Protein AF-A0A7X6SH97-F1 (afdb_monomer_lite)

Radius of gyration: 21.65 Å; chains: 1; bounding box: 64×35×38 Å

Structure (mmCIF, N/CA/C/O backbone):
data_AF-A0A7X6SH97-F1
#
_entry.id   AF-A0A7X6SH97-F1
#
loop_
_atom_site.group_PDB
_atom_site.id
_atom_site.type_symbol
_atom_site.label_atom_id
_atom_site.label_alt_id
_atom_site.label_comp_id
_atom_site.label_asym_id
_atom_site.label_entity_id
_atom_site.label_seq_id
_atom_site.pdbx_PDB_ins_code
_atom_site.Cartn_x
_atom_site.Cartn_y
_atom_site.Cartn_z
_atom_site.occupancy
_atom_site.B_iso_or_equiv
_atom_site.auth_seq_id
_atom_site.auth_comp_id
_atom_site.auth_asym_id
_atom_site.auth_atom_id
_atom_site.pdbx_PDB_model_num
ATOM 1 N N . MET A 1 1 ? -38.640 6.509 12.666 1.00 57.16 1 MET A N 1
ATOM 2 C CA . MET A 1 1 ? -37.766 7.204 13.649 1.00 57.16 1 MET A CA 1
ATOM 3 C C . MET A 1 1 ? -37.275 6.326 14.816 1.00 57.16 1 MET A C 1
ATOM 5 O O . MET A 1 1 ? -36.203 6.596 15.336 1.00 57.16 1 MET A O 1
ATOM 9 N N . ARG A 1 2 ? -37.981 5.256 15.225 1.00 60.41 2 ARG A N 1
ATOM 10 C CA . ARG A 1 2 ? -37.598 4.413 16.385 1.00 60.41 2 ARG A CA 1
ATOM 11 C C . ARG A 1 2 ? -36.346 3.531 16.179 1.00 60.41 2 ARG A C 1
ATOM 13 O O . ARG A 1 2 ? -35.610 3.309 17.125 1.00 60.41 2 ARG A O 1
ATOM 20 N N . ARG A 1 3 ? -36.066 3.078 14.945 1.00 60.59 3 ARG A N 1
ATOM 21 C CA . ARG A 1 3 ? -34.884 2.243 14.627 1.00 60.59 3 ARG A CA 1
ATOM 22 C C . ARG A 1 3 ? -33.550 2.999 14.701 1.00 60.59 3 ARG A C 1
ATOM 24 O O . ARG A 1 3 ? -32.604 2.480 15.276 1.00 60.59 3 ARG A O 1
ATOM 31 N N . ALA A 1 4 ? -33.487 4.233 14.190 1.00 62.00 4 ALA A N 1
ATOM 32 C CA . ALA A 1 4 ? -32.273 5.059 14.240 1.00 62.00 4 ALA A CA 1
ATOM 33 C C . ALA A 1 4 ? -31.845 5.380 15.684 1.00 62.00 4 ALA A C 1
ATOM 35 O O . ALA A 1 4 ? -30.660 5.378 16.000 1.00 62.00 4 ALA A O 1
ATOM 36 N N . LYS A 1 5 ? -32.820 5.567 16.584 1.00 64.81 5 LYS A N 1
ATOM 37 C CA . LYS A 1 5 ? -32.588 5.861 18.004 1.00 64.81 5 LYS A CA 1
ATOM 38 C C . LYS A 1 5 ? -31.966 4.690 18.781 1.00 64.81 5 LYS A C 1
ATOM 40 O O . LYS A 1 5 ? -31.321 4.929 19.792 1.00 64.81 5 LYS A O 1
ATOM 45 N N . ASN A 1 6 ? -32.122 3.454 18.300 1.00 72.44 6 ASN A N 1
ATOM 46 C CA . ASN A 1 6 ? -31.591 2.265 18.971 1.00 72.44 6 ASN A CA 1
ATOM 47 C C . ASN A 1 6 ? -30.189 1.872 18.480 1.00 72.44 6 ASN A C 1
ATOM 49 O O . ASN A 1 6 ? -29.439 1.281 19.243 1.00 72.44 6 ASN A O 1
ATOM 53 N N . TRP A 1 7 ? -29.824 2.194 17.234 1.00 79.62 7 TRP A N 1
ATOM 54 C CA . TRP A 1 7 ? -28.520 1.814 16.666 1.00 79.62 7 TRP A CA 1
ATOM 55 C C . TRP A 1 7 ? -27.433 2.877 16.880 1.00 79.62 7 TRP A C 1
ATOM 57 O O . TRP A 1 7 ? -26.256 2.547 16.985 1.00 79.62 7 TRP A O 1
ATOM 67 N N . LEU A 1 8 ? -27.825 4.150 17.009 1.00 83.88 8 LEU A N 1
ATOM 68 C CA . LEU A 1 8 ? -26.901 5.262 17.248 1.00 83.88 8 LEU A CA 1
ATOM 69 C C . LEU A 1 8 ? -26.111 5.135 18.570 1.00 83.88 8 LEU A C 1
ATOM 71 O O . LEU A 1 8 ? -24.901 5.344 18.530 1.00 83.88 8 LEU A O 1
ATOM 75 N N . PRO A 1 9 ? -26.715 4.747 19.716 1.00 88.06 9 PRO A N 1
ATOM 76 C CA . PRO A 1 9 ? -25.970 4.553 20.962 1.00 88.06 9 PRO A CA 1
ATOM 77 C C . PRO A 1 9 ? -24.977 3.389 20.875 1.00 88.06 9 PRO A C 1
ATOM 79 O O . PRO A 1 9 ? -23.855 3.500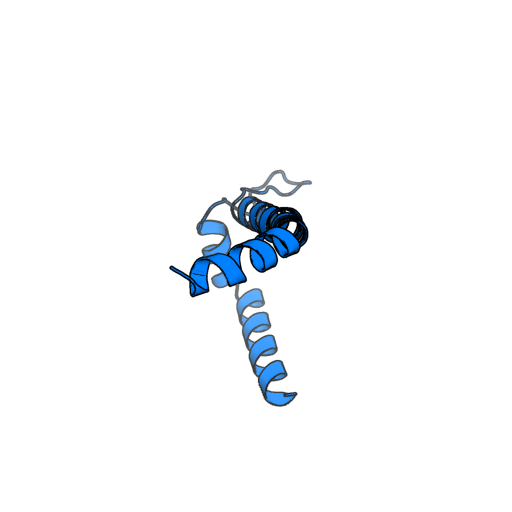 21.361 1.00 88.06 9 PRO A O 1
ATOM 82 N N . SER A 1 10 ? -25.364 2.292 20.214 1.00 85.31 10 SER A N 1
ATOM 83 C CA . SER A 1 10 ? -24.476 1.151 19.974 1.00 85.31 10 SER A CA 1
ATOM 84 C C . SER A 1 10 ? -23.297 1.545 19.088 1.00 85.31 10 SER A C 1
ATOM 86 O O . SER A 1 10 ? -22.160 1.238 19.425 1.00 85.31 10 SER A O 1
ATOM 88 N N . LEU A 1 11 ? -23.533 2.283 18.000 1.00 90.19 11 LEU A N 1
ATOM 89 C CA . LEU A 1 11 ? -22.454 2.773 17.144 1.00 90.19 11 LEU A CA 1
ATOM 90 C C . LEU A 1 11 ? -21.513 3.712 17.910 1.00 90.19 11 LEU A C 1
ATOM 92 O O . LEU A 1 11 ? -20.302 3.557 17.806 1.00 90.19 11 LEU A O 1
ATOM 96 N N . LEU A 1 12 ? -22.057 4.630 18.718 1.00 93.38 12 LEU A N 1
ATOM 97 C CA . LEU A 1 12 ? -21.272 5.562 19.532 1.00 93.38 12 LEU A CA 1
ATOM 98 C C . LEU A 1 12 ? -20.350 4.829 20.519 1.00 93.38 12 LEU A C 1
ATOM 100 O O . LEU A 1 12 ? -19.217 5.253 20.724 1.00 93.38 12 LEU A O 1
ATOM 104 N N . PHE A 1 13 ? -20.809 3.709 21.081 1.00 93.75 13 PHE A N 1
ATOM 105 C CA . PHE A 1 13 ? -20.001 2.860 21.958 1.00 93.75 13 PHE A CA 1
ATOM 106 C C . PHE A 1 13 ? -18.852 2.159 21.215 1.00 93.75 13 PHE A C 1
ATOM 108 O O . PHE A 1 13 ? -17.777 1.977 21.779 1.00 93.75 13 PHE A O 1
ATOM 115 N N . LEU A 1 14 ? -19.056 1.789 19.945 1.00 95.06 14 LEU A N 1
ATOM 116 C CA . LEU A 1 14 ? -18.022 1.182 19.100 1.00 95.06 14 LEU A CA 1
ATOM 117 C C . LEU A 1 14 ? -17.095 2.215 18.441 1.00 95.06 14 LEU A C 1
ATOM 119 O O . LEU A 1 14 ? -16.020 1.847 17.972 1.00 95.06 14 LEU A O 1
ATOM 123 N N . LEU A 1 15 ? -17.468 3.498 18.392 1.00 96.00 15 LEU A N 1
ATOM 124 C CA . LEU A 1 15 ? -16.653 4.525 17.738 1.00 96.00 15 LEU A CA 1
ATOM 125 C C . LEU A 1 15 ? -15.194 4.548 18.213 1.00 96.00 15 LEU A C 1
ATOM 127 O O . LEU A 1 15 ? -14.331 4.620 17.342 1.00 96.00 15 LEU A O 1
ATOM 131 N N . PRO A 1 16 ? -14.863 4.441 19.516 1.00 96.19 16 PRO A N 1
ATOM 132 C CA . PRO A 1 16 ? -13.470 4.456 19.952 1.00 96.19 16 PRO A CA 1
ATOM 133 C C . PRO A 1 16 ? -12.634 3.333 19.327 1.00 96.19 16 PRO A C 1
ATOM 135 O O . PRO A 1 16 ? -11.509 3.580 18.896 1.00 96.19 16 PRO A O 1
ATOM 138 N N . SER A 1 17 ? -13.183 2.117 19.214 1.00 97.38 17 SER A N 1
ATOM 139 C CA . SER A 1 17 ? -12.466 0.995 18.600 1.00 97.38 17 SER A CA 1
ATOM 140 C C . SER A 1 17 ? -12.384 1.136 17.081 1.00 97.38 17 SER A C 1
ATOM 142 O O . SER A 1 17 ? -11.320 0.905 16.511 1.00 97.38 17 SER A O 1
ATOM 144 N N . ILE A 1 18 ? -13.456 1.591 16.423 1.00 96.81 18 ILE A N 1
ATOM 145 C CA . ILE A 1 18 ? -13.458 1.860 14.976 1.00 96.81 18 ILE A CA 1
ATOM 146 C C . ILE A 1 18 ? -12.440 2.946 14.625 1.00 96.81 18 ILE A C 1
ATOM 148 O O . ILE A 1 18 ? -11.697 2.797 13.659 1.00 96.81 18 ILE A O 1
ATOM 152 N N . ILE A 1 19 ? -12.370 4.019 15.414 1.00 97.69 19 ILE A N 1
ATOM 153 C CA . ILE A 1 19 ? -11.401 5.103 15.226 1.00 97.69 19 ILE A CA 1
ATOM 154 C C . ILE A 1 19 ? -9.983 4.578 15.440 1.00 97.69 19 ILE A C 1
ATOM 156 O O . ILE A 1 19 ? -9.111 4.853 14.617 1.00 97.69 19 ILE A O 1
ATOM 160 N N . ALA A 1 20 ? -9.751 3.787 16.491 1.00 97.50 20 ALA A N 1
ATOM 161 C CA . ALA A 1 20 ? -8.449 3.173 16.725 1.00 97.50 20 ALA A CA 1
ATOM 162 C C . ALA A 1 20 ? -8.019 2.301 15.532 1.00 97.50 20 ALA A C 1
ATOM 164 O O . ALA A 1 20 ? -6.913 2.470 15.022 1.00 97.50 20 ALA A O 1
ATOM 165 N N . VAL A 1 21 ? -8.900 1.436 15.019 1.00 97.81 21 VAL A N 1
ATOM 166 C CA . VAL A 1 21 ? -8.639 0.642 13.804 1.00 97.81 21 VAL A CA 1
ATOM 167 C C . VAL A 1 21 ? -8.396 1.551 12.596 1.00 97.81 21 VAL A C 1
ATOM 169 O O . VAL A 1 21 ? -7.446 1.335 11.847 1.00 97.81 21 VAL A O 1
ATOM 172 N N . GLY A 1 22 ? -9.203 2.598 12.432 1.00 97.38 22 GLY A N 1
ATOM 173 C CA . GLY A 1 22 ? -9.041 3.628 11.408 1.00 97.38 22 GLY A CA 1
ATOM 174 C C . GLY A 1 22 ? -7.624 4.198 11.378 1.00 97.38 22 GLY A C 1
ATOM 175 O O . GLY A 1 22 ? -6.964 4.201 10.343 1.00 97.38 22 GLY A O 1
ATOM 176 N N . ILE A 1 23 ? -7.129 4.627 12.533 1.00 97.94 23 ILE A N 1
ATOM 177 C CA . ILE A 1 23 ? -5.813 5.254 12.655 1.00 97.94 23 ILE A CA 1
ATOM 178 C C . ILE A 1 23 ? -4.700 4.216 12.498 1.00 97.94 23 ILE A C 1
ATOM 180 O O . ILE A 1 23 ? -3.812 4.385 11.664 1.00 97.94 23 ILE A O 1
ATOM 184 N N . PHE A 1 24 ? -4.734 3.139 13.280 1.00 97.44 24 PHE A N 1
ATOM 185 C CA . PHE A 1 24 ? -3.605 2.216 13.361 1.00 97.44 24 PHE A CA 1
ATOM 186 C C . PHE A 1 24 ? -3.526 1.261 12.178 1.00 97.44 24 PHE A C 1
ATOM 188 O O . PHE A 1 24 ? -2.430 0.954 11.729 1.00 97.44 24 PHE A O 1
ATOM 195 N N . VAL A 1 25 ? -4.650 0.808 11.631 1.00 97.38 25 VAL A N 1
ATOM 196 C CA . VAL A 1 25 ? -4.625 -0.098 10.478 1.00 97.38 25 VAL A CA 1
ATOM 197 C C . VAL A 1 25 ? -4.502 0.715 9.201 1.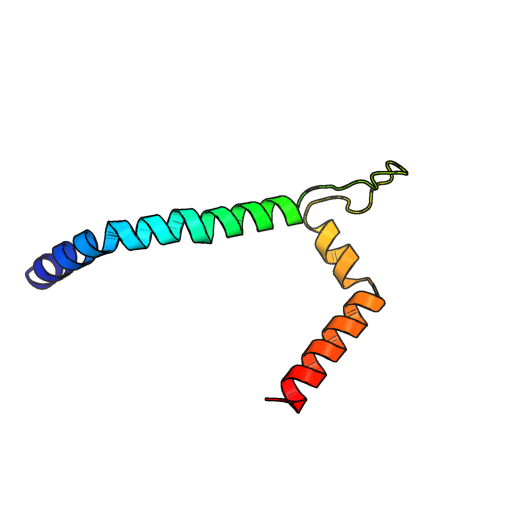00 97.38 25 VAL A C 1
ATOM 199 O O . VAL A 1 25 ? -3.514 0.586 8.479 1.00 97.38 25 VAL A O 1
ATOM 202 N N . TYR A 1 26 ? -5.457 1.606 8.933 1.00 96.81 26 TYR A N 1
ATOM 203 C CA . TYR A 1 26 ? -5.462 2.323 7.659 1.00 96.81 26 TYR A CA 1
ATOM 204 C C . TYR A 1 26 ? -4.380 3.397 7.575 1.00 96.81 26 TYR A C 1
ATOM 206 O O . TYR A 1 26 ? -3.858 3.622 6.485 1.00 96.81 26 TYR A O 1
ATOM 214 N N . GLY A 1 27 ? -3.959 3.996 8.693 1.00 97.38 27 GLY A N 1
ATOM 215 C CA . GLY A 1 27 ? -2.789 4.877 8.704 1.00 97.38 27 GLY A CA 1
ATOM 216 C C . GLY A 1 27 ? -1.502 4.139 8.325 1.00 97.38 27 GLY A C 1
ATOM 217 O O . GLY A 1 27 ? -0.730 4.631 7.500 1.00 97.38 27 GLY A O 1
ATOM 218 N N . LEU A 1 28 ? -1.288 2.926 8.848 1.00 97.25 28 LEU A N 1
ATOM 219 C CA . LEU A 1 28 ? -0.130 2.107 8.476 1.00 97.25 28 LEU A CA 1
ATOM 220 C C . LEU A 1 28 ? -0.226 1.589 7.037 1.00 97.25 28 LEU A C 1
ATOM 222 O O . LEU A 1 28 ? 0.776 1.605 6.321 1.00 97.25 28 LEU A O 1
ATOM 226 N N . ILE A 1 29 ? -1.413 1.188 6.575 1.00 97.69 29 ILE A N 1
ATOM 227 C CA . ILE A 1 29 ? -1.629 0.824 5.166 1.00 97.69 29 ILE A CA 1
ATOM 228 C C . ILE A 1 29 ? -1.296 2.015 4.266 1.00 97.69 29 ILE A C 1
ATOM 230 O O . ILE A 1 29 ? -0.535 1.867 3.313 1.00 97.69 29 ILE A O 1
ATOM 234 N N . PHE A 1 30 ? -1.789 3.210 4.597 1.00 97.81 30 PHE A N 1
ATOM 235 C CA . PHE A 1 30 ? -1.511 4.421 3.833 1.00 97.81 30 PHE A CA 1
ATOM 236 C C . PHE A 1 30 ? -0.012 4.728 3.771 1.00 97.81 30 PHE A C 1
ATOM 238 O O . PHE A 1 30 ? 0.508 5.038 2.700 1.00 97.81 30 PHE A O 1
ATOM 245 N N . LYS A 1 31 ? 0.711 4.591 4.890 1.00 97.88 31 LYS A N 1
ATOM 246 C CA . LYS A 1 31 ? 2.172 4.753 4.905 1.00 97.88 31 LYS A CA 1
ATOM 247 C C . LYS A 1 31 ? 2.861 3.753 3.978 1.00 97.88 31 LYS A C 1
ATOM 249 O O . LYS A 1 31 ? 3.709 4.176 3.201 1.00 97.88 31 LYS A O 1
ATOM 254 N N . ASN A 1 32 ? 2.465 2.482 3.999 1.00 97.00 32 ASN A N 1
ATOM 255 C CA . ASN A 1 32 ? 3.028 1.466 3.105 1.00 97.00 32 ASN A CA 1
ATOM 256 C C . ASN A 1 32 ? 2.741 1.763 1.627 1.00 97.00 32 ASN A C 1
ATOM 258 O O . ASN A 1 32 ? 3.655 1.689 0.811 1.00 97.00 32 ASN A O 1
ATOM 262 N N . VAL A 1 33 ? 1.509 2.157 1.289 1.00 97.06 33 VAL A N 1
ATOM 263 C CA . VAL A 1 33 ? 1.134 2.551 -0.082 1.00 97.06 33 VAL A CA 1
ATOM 264 C C . VAL A 1 33 ? 1.904 3.797 -0.530 1.00 97.06 33 VAL A C 1
ATOM 266 O O . VAL A 1 33 ? 2.359 3.885 -1.665 1.00 97.06 33 VAL A O 1
ATOM 269 N N . SER A 1 34 ? 2.096 4.771 0.360 1.00 96.88 34 SER A N 1
ATOM 270 C CA . SER A 1 34 ? 2.917 5.942 0.052 1.00 96.88 34 SER A CA 1
ATOM 271 C C . SER A 1 34 ? 4.370 5.541 -0.206 1.00 96.88 34 SER A C 1
ATOM 273 O O . SER A 1 34 ? 4.954 5.984 -1.191 1.00 96.88 34 SER A O 1
ATOM 275 N N . THR A 1 35 ? 4.942 4.674 0.632 1.00 96.44 35 THR A N 1
ATOM 276 C CA . THR A 1 35 ? 6.313 4.178 0.469 1.00 96.44 35 THR A CA 1
ATOM 277 C C . THR A 1 35 ? 6.484 3.353 -0.807 1.00 96.44 35 THR A C 1
ATOM 279 O O . THR A 1 35 ? 7.481 3.533 -1.500 1.00 96.44 35 THR A O 1
ATOM 282 N N . SER A 1 36 ? 5.522 2.507 -1.183 1.00 95.75 36 SER A N 1
ATOM 283 C CA . SER A 1 36 ? 5.618 1.700 -2.409 1.00 95.75 36 SER A CA 1
ATOM 284 C C . SER A 1 36 ? 5.623 2.543 -3.688 1.00 95.75 36 SER A C 1
ATOM 286 O O . SER A 1 36 ? 6.173 2.121 -4.706 1.00 95.75 36 SER A O 1
ATOM 288 N N . LEU A 1 37 ? 5.053 3.749 -3.636 1.00 96.81 37 LEU A N 1
ATOM 289 C CA . LEU A 1 37 ? 5.051 4.720 -4.731 1.00 96.81 37 LEU A CA 1
ATOM 290 C C . LEU A 1 37 ? 6.276 5.647 -4.721 1.00 96.81 37 LEU A C 1
ATOM 292 O O . LEU A 1 37 ? 6.463 6.415 -5.663 1.00 96.81 37 LEU A O 1
ATOM 296 N N . GLN A 1 38 ? 7.112 5.630 -3.687 1.00 96.75 38 GLN A N 1
ATOM 297 C CA . GLN A 1 38 ? 8.276 6.512 -3.626 1.00 96.75 38 GLN A CA 1
ATOM 298 C C . GLN A 1 38 ? 9.415 6.014 -4.525 1.00 96.75 38 GLN A C 1
ATOM 300 O O . GLN A 1 38 ? 9.563 4.823 -4.809 1.00 96.75 38 GLN A O 1
ATOM 305 N N . ARG A 1 39 ? 10.230 6.962 -4.994 1.00 95.69 39 ARG A N 1
ATOM 306 C CA . ARG A 1 39 ? 11.498 6.674 -5.671 1.00 95.69 39 ARG A CA 1
ATOM 307 C C . ARG A 1 39 ? 12.517 6.208 -4.634 1.00 95.69 39 ARG A C 1
ATOM 309 O O . ARG A 1 39 ? 12.606 6.807 -3.566 1.00 95.69 39 ARG A O 1
ATOM 316 N N . SER A 1 40 ? 13.314 5.195 -4.964 1.00 93.88 40 SER A N 1
ATOM 317 C CA . SER A 1 40 ? 14.408 4.737 -4.101 1.00 93.88 40 SER A CA 1
ATOM 318 C C . SER A 1 40 ? 15.709 4.575 -4.878 1.00 93.88 40 SER A C 1
ATOM 320 O O . SER A 1 40 ? 15.714 4.179 -6.050 1.00 93.88 40 SER A O 1
ATOM 322 N N . THR A 1 41 ? 16.818 4.876 -4.211 1.00 94.38 41 THR A N 1
ATOM 323 C CA . THR A 1 41 ? 18.175 4.725 -4.738 1.00 94.38 41 THR A CA 1
ATOM 324 C C . THR A 1 41 ? 18.936 3.657 -3.965 1.00 94.38 41 THR A C 1
ATOM 326 O O . THR A 1 41 ? 18.603 3.320 -2.829 1.00 94.38 41 THR A O 1
ATOM 329 N N . ASP A 1 42 ? 19.925 3.073 -4.628 1.00 93.06 42 ASP A N 1
ATOM 330 C CA . ASP A 1 42 ? 20.898 2.189 -4.013 1.00 93.06 42 ASP A CA 1
ATOM 331 C C . ASP A 1 42 ? 21.776 2.999 -3.062 1.00 93.06 42 ASP A C 1
ATOM 333 O O . ASP A 1 42 ? 22.343 4.012 -3.462 1.00 93.06 42 ASP A O 1
ATOM 337 N N . PHE A 1 43 ? 21.900 2.554 -1.815 1.00 90.00 43 PHE A N 1
ATOM 338 C CA . PHE A 1 43 ? 22.641 3.298 -0.797 1.00 90.00 43 PHE A CA 1
ATOM 339 C C . PHE A 1 43 ? 24.141 3.430 -1.116 1.00 90.00 43 PHE A C 1
ATOM 341 O O . PHE A 1 43 ? 24.772 4.392 -0.691 1.00 90.00 43 PHE A O 1
ATOM 348 N N . ILE A 1 44 ? 24.720 2.476 -1.853 1.00 92.62 44 ILE A N 1
ATOM 349 C CA . ILE A 1 44 ? 26.161 2.431 -2.142 1.00 92.62 44 ILE A CA 1
ATOM 350 C C . ILE A 1 44 ? 26.471 3.148 -3.458 1.00 92.62 44 ILE A C 1
ATOM 352 O O . ILE A 1 44 ? 27.453 3.877 -3.561 1.00 92.62 44 ILE A O 1
ATOM 356 N N . THR A 1 45 ? 25.644 2.925 -4.477 1.00 92.88 45 THR A N 1
ATOM 357 C CA . THR A 1 45 ? 25.913 3.372 -5.853 1.00 92.88 45 THR A CA 1
ATOM 358 C C . THR A 1 45 ? 25.169 4.660 -6.216 1.00 92.88 45 THR A C 1
ATOM 360 O O . THR A 1 45 ? 25.382 5.200 -7.298 1.00 92.88 45 THR A O 1
ATOM 363 N N . ASP A 1 46 ? 24.235 5.099 -5.368 1.00 90.25 46 ASP A N 1
ATOM 364 C CA . ASP A 1 46 ? 23.282 6.197 -5.598 1.00 90.25 46 ASP A CA 1
ATOM 365 C C . ASP A 1 46 ? 22.459 6.060 -6.898 1.00 90.25 46 ASP A C 1
ATOM 367 O O . ASP A 1 46 ? 21.847 6.992 -7.424 1.00 90.25 46 ASP A O 1
ATOM 371 N N . LYS A 1 47 ? 22.416 4.840 -7.445 1.00 92.44 47 LYS A N 1
ATOM 372 C CA . LYS A 1 47 ? 21.658 4.520 -8.653 1.00 92.44 47 LYS A CA 1
ATOM 373 C C . LYS A 1 47 ? 20.192 4.363 -8.314 1.00 92.44 47 LYS A C 1
ATOM 375 O O . LYS A 1 47 ? 19.829 3.743 -7.323 1.00 92.44 47 LYS A O 1
ATOM 380 N N . VAL A 1 48 ? 19.332 4.858 -9.191 1.00 91.50 48 VAL A N 1
ATOM 381 C CA . VAL A 1 48 ? 17.883 4.702 -9.048 1.00 91.50 48 VAL A CA 1
ATOM 382 C C . VAL A 1 48 ? 17.508 3.235 -9.211 1.00 91.50 48 VAL A C 1
ATOM 384 O O . VAL A 1 48 ? 17.602 2.682 -10.307 1.00 91.50 48 VAL A O 1
ATOM 387 N N . ILE A 1 49 ? 17.049 2.616 -8.125 1.00 92.19 49 ILE A N 1
ATOM 388 C CA . ILE A 1 49 ? 16.516 1.253 -8.151 1.00 92.19 49 ILE A CA 1
ATOM 389 C C . ILE A 1 49 ? 15.055 1.312 -8.585 1.00 92.19 49 ILE A C 1
ATOM 391 O O . ILE A 1 49 ? 14.658 0.629 -9.528 1.00 92.19 49 ILE A O 1
ATOM 395 N N . ASN A 1 50 ? 14.277 2.179 -7.941 1.00 93.06 50 ASN A N 1
ATOM 396 C CA . ASN A 1 50 ? 12.845 2.309 -8.163 1.00 93.06 50 ASN A CA 1
ATOM 397 C C . ASN A 1 50 ? 12.542 3.738 -8.616 1.00 93.06 50 ASN A C 1
ATOM 399 O O . ASN A 1 50 ? 12.827 4.664 -7.859 1.00 93.06 50 ASN A O 1
ATOM 403 N N . PRO A 1 51 ? 12.010 3.951 -9.831 1.00 92.69 51 PRO A N 1
ATOM 404 C CA . PRO A 1 51 ? 11.769 5.289 -10.378 1.00 92.69 51 PRO A CA 1
ATOM 405 C C . PRO A 1 51 ? 10.651 6.076 -9.668 1.00 92.69 51 PRO A C 1
ATOM 407 O O . PRO A 1 51 ? 10.622 7.301 -9.778 1.00 92.69 51 PRO A O 1
ATOM 410 N N . GLY A 1 52 ? 9.780 5.402 -8.916 1.00 95.12 52 GLY A N 1
ATOM 411 C CA . GLY A 1 52 ? 8.602 5.959 -8.253 1.00 95.12 52 GLY A CA 1
ATOM 412 C C . GLY A 1 52 ? 7.298 5.718 -9.025 1.00 95.12 52 GLY A C 1
ATOM 413 O O . GLY A 1 52 ? 7.286 5.330 -10.194 1.00 95.12 52 GLY A O 1
ATOM 414 N N . GLY A 1 53 ? 6.175 5.962 -8.353 1.00 95.19 53 GLY A N 1
ATOM 415 C CA . GLY A 1 53 ? 4.823 5.875 -8.892 1.00 95.19 53 GLY A CA 1
ATOM 416 C C . GLY A 1 53 ? 4.454 4.486 -9.418 1.00 95.19 53 GLY A C 1
ATOM 417 O O . GLY A 1 53 ? 4.866 3.457 -8.886 1.00 95.19 53 GLY A O 1
ATOM 418 N N . ILE A 1 54 ? 3.673 4.470 -10.502 1.00 96.00 54 ILE A N 1
ATOM 419 C CA . ILE A 1 54 ? 3.220 3.240 -11.174 1.00 96.00 54 ILE A CA 1
ATOM 420 C C . ILE A 1 54 ? 4.403 2.458 -11.762 1.00 96.00 54 ILE A C 1
ATOM 422 O O . ILE A 1 54 ? 4.366 1.229 -11.813 1.00 96.00 54 ILE A O 1
ATOM 426 N N . ALA A 1 55 ? 5.480 3.151 -12.144 1.00 95.56 55 ALA A N 1
ATOM 427 C CA . ALA A 1 55 ? 6.649 2.528 -12.750 1.00 95.56 55 ALA A CA 1
ATOM 428 C C . ALA A 1 55 ? 7.356 1.531 -11.811 1.00 95.56 55 ALA A C 1
ATOM 430 O O . ALA A 1 55 ? 7.969 0.580 -12.292 1.00 95.56 55 ALA A O 1
ATOM 431 N N . ASN A 1 56 ? 7.222 1.685 -10.487 1.00 96.12 56 ASN A N 1
ATOM 432 C CA . ASN A 1 56 ? 7.700 0.690 -9.520 1.00 96.12 56 ASN A CA 1
ATOM 433 C C . ASN A 1 56 ? 7.006 -0.665 -9.713 1.00 96.12 56 ASN A C 1
ATOM 435 O O . ASN A 1 56 ? 7.661 -1.705 -9.713 1.00 96.12 56 ASN A O 1
ATOM 439 N N . TYR A 1 57 ? 5.690 -0.651 -9.927 1.00 96.12 57 TYR A N 1
ATOM 440 C CA . TYR A 1 57 ? 4.899 -1.865 -10.103 1.00 96.12 57 TYR A CA 1
ATOM 441 C C . TYR A 1 57 ? 5.121 -2.494 -11.470 1.00 96.12 57 TYR A C 1
ATOM 443 O O . TYR A 1 57 ? 5.315 -3.701 -11.551 1.00 96.12 57 TYR A O 1
ATOM 451 N N . THR A 1 58 ? 5.136 -1.700 -12.544 1.00 95.81 58 THR A N 1
ATOM 452 C CA . THR A 1 58 ? 5.365 -2.247 -13.890 1.00 95.81 58 THR A CA 1
ATOM 453 C C . THR A 1 58 ? 6.761 -2.841 -14.016 1.00 95.81 58 THR A C 1
ATOM 455 O O . THR A 1 58 ? 6.912 -3.891 -14.628 1.00 95.81 58 THR A O 1
ATOM 458 N N . LYS A 1 59 ? 7.774 -2.215 -13.399 1.00 95.00 59 LYS A N 1
ATOM 459 C CA . LYS A 1 59 ? 9.137 -2.754 -13.361 1.00 95.00 59 LYS A CA 1
ATOM 460 C C . LYS A 1 59 ? 9.203 -4.072 -12.588 1.00 95.00 59 LYS A C 1
ATOM 462 O O . LYS A 1 59 ? 9.836 -5.004 -13.063 1.00 95.00 59 LYS A O 1
ATOM 467 N N . LEU A 1 60 ? 8.539 -4.157 -11.433 1.00 94.19 60 LEU A N 1
ATOM 468 C CA . LEU A 1 60 ? 8.502 -5.379 -10.628 1.00 94.19 60 LEU A CA 1
ATOM 469 C C . LEU A 1 60 ? 7.742 -6.511 -11.336 1.00 94.19 60 LEU A C 1
ATOM 471 O O . LEU A 1 60 ? 8.197 -7.646 -11.346 1.00 94.19 60 LEU A O 1
ATOM 475 N N . LEU A 1 61 ? 6.606 -6.204 -11.965 1.00 95.69 61 LEU A N 1
ATOM 476 C CA . LEU A 1 61 ? 5.803 -7.186 -12.699 1.00 95.69 61 LEU A CA 1
ATOM 477 C C . LEU A 1 61 ? 6.468 -7.659 -13.996 1.00 95.69 61 LEU A C 1
ATOM 479 O O . LEU A 1 61 ? 6.132 -8.736 -14.474 1.00 95.69 61 LEU A O 1
ATOM 483 N N . ALA A 1 62 ? 7.385 -6.877 -14.565 1.00 95.94 62 ALA A N 1
ATOM 484 C CA . ALA A 1 62 ? 8.180 -7.260 -15.730 1.00 95.94 62 ALA A CA 1
ATOM 485 C C . ALA A 1 62 ? 9.450 -8.057 -15.371 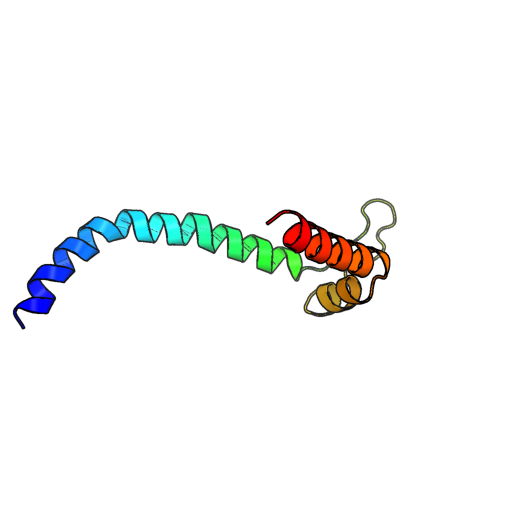1.00 95.94 62 ALA A C 1
ATOM 487 O O . ALA A 1 62 ? 10.164 -8.476 -16.274 1.00 95.94 62 ALA A O 1
ATOM 488 N N . ASP A 1 63 ? 9.755 -8.243 -14.084 1.00 96.56 63 ASP A N 1
ATOM 489 C CA . ASP A 1 63 ? 10.926 -8.996 -13.634 1.00 96.56 63 ASP A CA 1
ATOM 490 C C . ASP A 1 63 ? 10.649 -10.510 -13.655 1.00 96.56 63 ASP A C 1
ATOM 492 O O . ASP A 1 63 ? 9.747 -10.999 -12.970 1.00 96.56 63 ASP A O 1
ATOM 496 N N . ASP A 1 64 ? 11.447 -11.261 -14.420 1.00 97.56 64 ASP A N 1
ATOM 497 C CA . ASP A 1 64 ? 11.270 -12.709 -14.605 1.00 97.56 64 ASP A CA 1
ATOM 498 C C . ASP A 1 64 ? 11.308 -13.472 -13.276 1.00 97.56 64 ASP A C 1
ATOM 500 O O . ASP A 1 64 ? 10.503 -14.373 -13.023 1.00 97.56 64 ASP A O 1
ATOM 504 N N . ARG A 1 65 ? 12.219 -13.096 -12.371 1.00 97.19 65 ARG A N 1
ATOM 505 C CA . ARG A 1 65 ? 12.350 -13.758 -11.069 1.00 97.19 65 ARG A CA 1
ATOM 506 C C . ARG A 1 65 ? 11.114 -13.510 -10.211 1.00 97.19 65 ARG A C 1
ATOM 508 O O . ARG A 1 65 ? 10.660 -14.430 -9.524 1.00 97.19 65 ARG A O 1
ATOM 515 N N . TYR A 1 66 ? 10.566 -12.299 -10.246 1.00 96.62 66 TYR A N 1
ATOM 516 C CA . TYR A 1 66 ? 9.325 -11.973 -9.551 1.00 96.62 66 TYR A CA 1
ATOM 517 C C . TYR A 1 66 ? 8.133 -12.753 -10.120 1.00 96.62 66 TYR A C 1
ATOM 519 O O . TYR A 1 66 ? 7.367 -13.339 -9.352 1.00 96.62 66 TYR A O 1
ATOM 527 N N . GLN A 1 67 ? 8.010 -12.848 -11.445 1.00 97.94 67 GLN A N 1
ATOM 528 C CA . GLN A 1 67 ? 6.962 -13.644 -12.094 1.00 97.94 67 GLN A CA 1
ATOM 529 C C . GLN A 1 67 ? 7.050 -15.131 -11.724 1.00 97.94 67 GLN A C 1
ATOM 531 O O . GLN A 1 67 ? 6.034 -15.742 -11.383 1.00 97.94 67 GLN A O 1
ATOM 536 N N . HIS A 1 68 ? 8.254 -15.710 -11.710 1.00 97.69 68 HIS A N 1
ATOM 537 C CA . HIS A 1 68 ? 8.457 -17.087 -11.257 1.00 97.69 68 HIS A CA 1
ATOM 538 C C . HIS A 1 68 ? 8.044 -17.285 -9.793 1.00 97.69 68 HIS A C 1
ATOM 540 O O . HIS A 1 68 ? 7.412 -18.289 -9.460 1.00 97.69 68 HIS A O 1
ATOM 546 N N . ALA A 1 69 ? 8.349 -16.326 -8.915 1.00 97.50 69 ALA A N 1
ATOM 547 C CA . ALA A 1 69 ? 7.914 -16.380 -7.523 1.00 97.50 69 ALA A CA 1
ATOM 548 C C . ALA A 1 69 ? 6.382 -16.307 -7.391 1.00 97.50 69 ALA A C 1
ATOM 550 O O . ALA A 1 69 ? 5.813 -17.061 -6.601 1.00 97.50 69 ALA A O 1
ATOM 551 N N . LEU A 1 70 ? 5.709 -15.461 -8.183 1.00 97.56 70 LEU A N 1
ATOM 552 C CA . LEU A 1 70 ? 4.243 -15.387 -8.220 1.00 97.56 70 LEU A CA 1
ATOM 553 C C . LEU A 1 70 ? 3.614 -16.697 -8.699 1.00 97.56 70 LEU A C 1
ATOM 555 O O . LEU A 1 70 ? 2.635 -17.159 -8.113 1.00 97.56 70 LEU A O 1
ATOM 559 N N . TRP A 1 71 ? 4.190 -17.313 -9.732 1.00 97.88 71 TRP A N 1
ATOM 560 C CA . TRP A 1 71 ? 3.725 -18.605 -10.224 1.00 97.88 71 TRP A CA 1
ATOM 561 C C . TRP A 1 71 ? 3.867 -19.695 -9.162 1.00 97.88 71 TRP A C 1
ATOM 563 O O . TRP A 1 71 ? 2.907 -20.409 -8.875 1.00 97.88 71 TRP A O 1
ATOM 573 N N . ASN A 1 72 ? 5.031 -19.772 -8.514 1.00 97.44 72 ASN A N 1
ATOM 574 C CA . ASN A 1 72 ? 5.263 -20.722 -7.430 1.00 97.44 72 ASN A CA 1
ATOM 575 C C . ASN A 1 72 ? 4.290 -20.494 -6.270 1.00 97.44 72 ASN A C 1
ATOM 577 O O . ASN A 1 72 ? 3.723 -21.452 -5.756 1.00 97.44 72 ASN A O 1
ATOM 581 N N . LEU A 1 73 ? 4.057 -19.238 -5.881 1.00 97.31 73 LEU A N 1
ATOM 582 C CA . LEU A 1 73 ? 3.099 -18.892 -4.833 1.00 97.31 73 LEU A CA 1
ATOM 583 C C . LEU A 1 73 ? 1.691 -19.401 -5.166 1.00 97.31 73 LEU A C 1
ATOM 585 O O . LEU A 1 73 ? 1.042 -19.993 -4.304 1.00 97.31 73 LEU A O 1
ATOM 589 N N . LEU A 1 74 ? 1.235 -19.209 -6.405 1.00 97.75 74 LEU A N 1
ATOM 590 C CA . LEU A 1 74 ? -0.071 -19.687 -6.857 1.00 97.75 74 LEU A CA 1
ATOM 591 C C . LEU A 1 74 ? -0.140 -21.216 -6.843 1.00 97.75 74 LEU A C 1
ATOM 593 O O . LEU A 1 74 ? -1.055 -21.774 -6.239 1.00 97.75 74 LEU A O 1
ATOM 597 N N . VAL A 1 75 ? 0.834 -21.888 -7.464 1.00 97.88 75 VAL A N 1
ATOM 598 C CA . VAL A 1 75 ? 0.871 -23.357 -7.554 1.00 97.88 75 VAL A CA 1
ATOM 599 C C . VAL A 1 75 ? 0.902 -23.988 -6.168 1.00 97.88 75 VAL A C 1
ATOM 601 O O . VAL A 1 75 ? 0.135 -24.908 -5.902 1.00 97.88 75 VAL A O 1
ATOM 604 N N . LEU A 1 76 ? 1.744 -23.478 -5.269 1.00 97.75 76 LEU A N 1
ATOM 605 C CA . LEU A 1 76 ? 1.846 -23.993 -3.906 1.00 97.75 76 LEU A CA 1
ATOM 606 C C . LEU A 1 76 ? 0.558 -23.733 -3.119 1.00 97.75 76 LEU A C 1
ATOM 608 O O . LEU A 1 76 ? 0.080 -24.624 -2.431 1.00 97.75 76 LEU A O 1
ATOM 612 N N . THR A 1 77 ? -0.053 -22.556 -3.254 1.00 97.62 77 THR A N 1
ATOM 613 C CA . THR A 1 77 ? -1.321 -22.273 -2.564 1.00 97.62 77 THR A CA 1
ATOM 614 C C . THR A 1 77 ? -2.416 -23.241 -3.012 1.00 97.62 77 THR A C 1
ATOM 616 O O . THR A 1 77 ? -3.129 -23.769 -2.174 1.00 97.62 77 THR A O 1
ATOM 619 N N . VAL A 1 78 ? -2.526 -23.528 -4.311 1.00 97.38 78 VAL A N 1
ATOM 620 C CA . VAL A 1 78 ? -3.524 -24.479 -4.833 1.00 97.38 78 VAL A CA 1
ATOM 621 C C . VAL A 1 78 ? -3.203 -25.924 -4.447 1.00 97.38 78 VAL A C 1
ATOM 623 O O . VAL A 1 78 ? -4.114 -26.694 -4.182 1.00 97.38 78 VAL A O 1
ATOM 626 N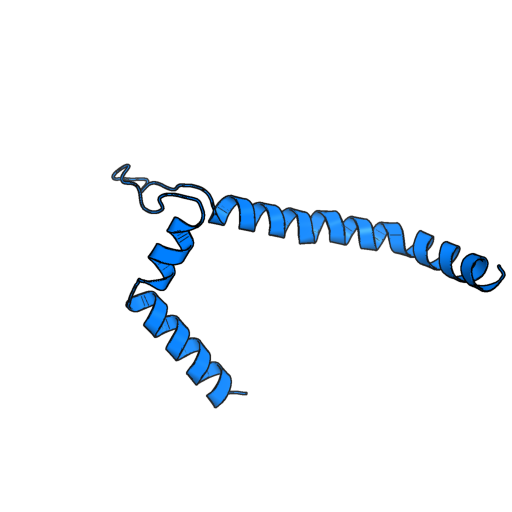 N . ALA A 1 79 ? -1.928 -26.312 -4.431 1.00 97.31 79 ALA A N 1
ATOM 627 C CA . ALA A 1 79 ? -1.533 -27.684 -4.121 1.00 97.31 79 ALA A CA 1
ATOM 628 C C . ALA A 1 79 ? -1.679 -28.046 -2.632 1.00 97.31 79 ALA A C 1
ATOM 630 O O . ALA A 1 79 ? -1.798 -29.227 -2.311 1.00 97.31 79 ALA A O 1
ATOM 631 N N . PHE A 1 80 ? -1.613 -27.054 -1.738 1.00 94.62 80 PHE A N 1
ATOM 632 C CA . PHE A 1 80 ? -1.584 -27.257 -0.285 1.00 94.62 80 PHE A CA 1
ATOM 633 C C . PHE A 1 80 ? -2.834 -26.755 0.462 1.00 94.62 80 PHE A C 1
ATOM 635 O O . PHE A 1 80 ? -2.902 -26.938 1.678 1.00 94.62 80 PHE A O 1
ATOM 642 N N . VAL A 1 81 ? -3.797 -26.133 -0.227 1.00 83.31 81 VAL A N 1
ATOM 643 C CA . VAL A 1 81 ? -5.150 -25.837 0.292 1.00 83.31 81 VAL A CA 1
ATOM 644 C C . VAL A 1 81 ? -6.080 -26.998 -0.025 1.00 83.31 81 VAL A C 1
ATOM 646 O O . VAL A 1 81 ? -6.810 -27.413 0.902 1.00 83.31 81 VAL A O 1
#

Secondary structure (DSSP, 8-state):
-HHHHHHHHHHHHHHHHHHHHIIIIIHHHHHHHHHHTS-EE-TTT--EEE--THHHHHHHHT-HHHHHHHHHHHHHHHHH-

Sequence (81 aa):
MRRAK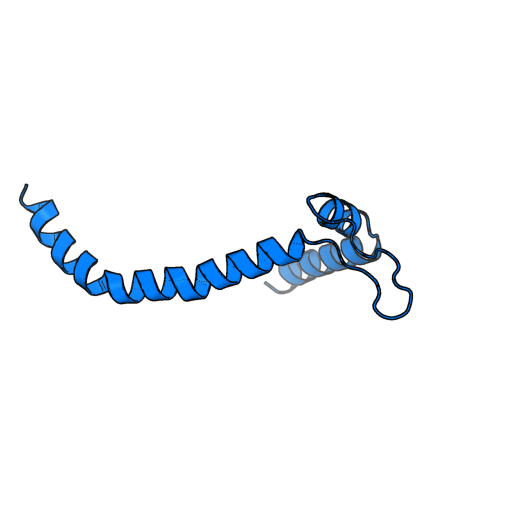NWLPSLLFLLPSIIAVGIFVYGLIFKNVSTSLQRSTDFITDKVINPGGIANYTKLLADDRYQHALWNL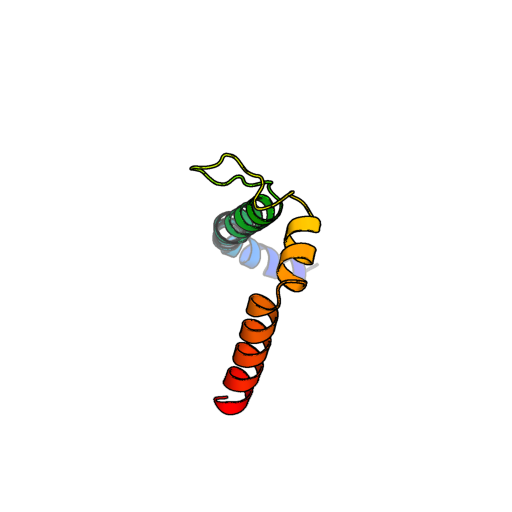LVLTVAFV

pLDDT: mean 92.69, std 9.22, range [57.16, 97.94]

Foldseek 3Di:
DVVVVVVVVVVVVCVVVVVVCVCPVVVVVVVVVQVLQDWDADPPPRHTPAHGHCSSVVVLCPDPVSVVVVVVVVVCVVVPD